Protein AF-A0A5S9MA26-F1 (afdb_monomer_lite)

InterPro domains:
  IPR002205 DNA topoisomerase, type IIA, domain A [PF00521] (2-112)
  IPR002205 DNA topoisomerase, type IIA, domain A [PS52040] (1-119)
  IPR013757 DNA topoisomerase, type IIA, alpha-helical domain superfamily [G3DSA:1.10.268.10] (1-118)
  IPR013760 DNA topoisomerase, type IIA-like domain superfamily [SSF56719] (2-117)
  IPR050220 Type II DNA Topoisomerases [PTHR43493] (2-116)

pLDDT: mean 89.35, std 9.65, range [47.47, 98.25]

Foldseek 3Di:
DLVVLVVVLVVLVLVLLLLVLVLVCLVVVVVLVVLQVPAPDLVRSLVSCCVPPVRDSSNSNSSSPDDPVCSDPVNSVVSVVSNVVSVVSNVVSVVCNVDPVSVVVVVVVVVVVVVVVVD

Sequence (119 aa):
MTNRSAYELRKAKERHHIVDGLIKALSILDEVIATIRSSNDKRDAKNNLMAKYDFTEAQSEAIVSLQLYRLTNTDITQLRDEARELDVRIAELEDILANEKKLLKVITNSLKKLKKDIC

Secondary structure (DSSP, 8-state):
-HHHHHHHHHHHHHHHHHHHHHHHHHHTHHHHHHHHHTSSSHHHHHHHHHHHH---HHHHHHHHT--GGGGSHHHHHHHHHHHHHHHHHHHHHHHHHH-HHHHHHHHHHHHHHHHHH--

Radius of gyration: 19.16 Å; chains: 1; bounding box: 38×26×60 Å

Organism: Bacillus safensis (NCBI:txid561879)

Structure (mmCIF, N/CA/C/O backbone):
data_AF-A0A5S9MA26-F1
#
_entry.id   AF-A0A5S9MA26-F1
#
loop_
_atom_site.group_PDB
_atom_site.id
_atom_site.type_symbol
_atom_site.label_atom_id
_atom_site.label_alt_id
_atom_site.label_comp_id
_atom_site.label_asym_id
_atom_site.label_entity_id
_atom_site.label_seq_id
_atom_site.pdbx_PDB_ins_code
_atom_site.Cartn_x
_atom_site.Cartn_y
_atom_site.Cartn_z
_atom_site.occupancy
_atom_site.B_iso_or_equiv
_atom_site.auth_seq_id
_atom_site.auth_comp_id
_atom_site.auth_asym_id
_atom_site.auth_atom_id
_atom_site.pdbx_PDB_model_num
ATOM 1 N N . MET A 1 1 ? -14.976 10.915 21.367 1.00 64.69 1 MET A N 1
ATOM 2 C CA . MET A 1 1 ? -14.115 9.724 21.180 1.00 64.69 1 MET A CA 1
ATOM 3 C C . MET A 1 1 ? -14.543 8.888 19.989 1.00 64.69 1 MET A C 1
ATOM 5 O O . MET A 1 1 ? -13.667 8.559 19.211 1.00 64.69 1 MET A O 1
ATOM 9 N N . THR A 1 2 ? -15.839 8.664 19.747 1.00 72.94 2 THR A N 1
ATOM 10 C CA . THR A 1 2 ? -16.335 8.010 18.516 1.00 72.94 2 THR A CA 1
ATOM 11 C C . THR A 1 2 ? -15.793 8.660 17.237 1.00 72.94 2 THR A C 1
ATOM 13 O O . THR A 1 2 ? -15.188 7.978 16.422 1.00 72.94 2 THR A O 1
ATOM 16 N N . ASN A 1 3 ? -15.857 9.995 17.121 1.00 78.56 3 ASN A N 1
ATOM 17 C CA . ASN A 1 3 ? -15.284 10.721 15.973 1.00 78.56 3 ASN A CA 1
ATOM 18 C C . ASN A 1 3 ? -13.758 10.573 15.848 1.00 78.56 3 ASN A C 1
ATOM 20 O O . ASN A 1 3 ? -13.229 10.586 14.742 1.00 78.56 3 ASN A O 1
ATOM 24 N N . ARG A 1 4 ? -13.044 10.412 16.971 1.00 82.44 4 ARG A N 1
ATOM 25 C CA . ARG A 1 4 ? -11.588 10.214 16.977 1.00 82.44 4 ARG A CA 1
ATOM 26 C C . ARG A 1 4 ? -11.231 8.798 16.529 1.00 82.44 4 ARG A C 1
ATOM 28 O O . ARG A 1 4 ? -10.396 8.651 15.650 1.00 82.44 4 ARG A O 1
ATOM 35 N N . SER A 1 5 ? -11.881 7.780 17.088 1.00 81.94 5 SER A N 1
ATOM 36 C CA . SER A 1 5 ? -11.670 6.380 16.704 1.00 81.94 5 SER A CA 1
ATOM 37 C C . SER A 1 5 ? -12.086 6.117 15.255 1.00 81.94 5 SER A C 1
ATOM 39 O O . SER A 1 5 ? -11.375 5.414 14.551 1.00 81.94 5 SER A O 1
ATOM 41 N N . ALA A 1 6 ? -13.163 6.743 14.768 1.00 86.19 6 ALA A N 1
ATOM 42 C CA . ALA A 1 6 ? -13.559 6.673 13.359 1.00 86.19 6 ALA A CA 1
ATOM 43 C C . ALA A 1 6 ? -12.538 7.351 12.427 1.00 86.19 6 ALA A C 1
ATOM 45 O O . ALA A 1 6 ? -12.228 6.826 11.359 1.00 86.19 6 ALA A O 1
ATOM 46 N N . TYR A 1 7 ? -11.974 8.491 12.839 1.00 90.50 7 TYR A N 1
ATOM 47 C CA . TYR A 1 7 ? -10.897 9.152 12.102 1.00 90.50 7 TYR A CA 1
ATOM 48 C C . TYR A 1 7 ? -9.615 8.305 12.063 1.00 90.50 7 TYR A C 1
ATOM 50 O O . TYR A 1 7 ? -9.026 8.131 10.997 1.00 90.50 7 TYR A O 1
ATOM 58 N N . GLU A 1 8 ? -9.201 7.749 13.206 1.00 90.19 8 GLU A N 1
ATOM 59 C CA . GLU A 1 8 ? -8.048 6.844 13.300 1.00 90.19 8 GLU A CA 1
ATOM 60 C C . GLU A 1 8 ? -8.260 5.585 12.448 1.00 90.19 8 GLU A C 1
ATOM 62 O O . GLU A 1 8 ? -7.348 5.190 11.726 1.00 90.19 8 GLU A O 1
ATOM 67 N N . LEU A 1 9 ? -9.471 5.013 12.457 1.00 92.69 9 LEU A N 1
ATOM 68 C CA . LEU A 1 9 ? -9.828 3.855 11.636 1.00 92.69 9 LEU A CA 1
ATOM 69 C C . LEU A 1 9 ? -9.717 4.172 10.147 1.00 92.69 9 LEU A C 1
ATOM 71 O O . LEU A 1 9 ? -9.114 3.406 9.399 1.00 92.69 9 LEU A O 1
ATOM 75 N N . ARG A 1 10 ? -10.265 5.312 9.712 1.00 94.44 10 ARG A N 1
ATOM 76 C CA . ARG A 1 10 ? -10.174 5.739 8.313 1.00 94.44 10 ARG A CA 1
ATOM 77 C C . ARG A 1 10 ? -8.716 5.885 7.880 1.00 94.44 10 ARG A C 1
ATOM 79 O O . ARG A 1 10 ? -8.332 5.327 6.861 1.00 94.44 10 ARG A O 1
ATOM 86 N N . LYS A 1 11 ? -7.894 6.559 8.690 1.00 94.62 11 LYS A N 1
ATOM 87 C CA . LYS A 1 11 ? -6.465 6.745 8.404 1.00 94.62 11 LYS A CA 1
ATOM 88 C C . LYS A 1 11 ? -5.704 5.413 8.359 1.00 94.62 11 LYS A C 1
ATOM 90 O O . LYS A 1 11 ? -4.842 5.234 7.503 1.00 94.62 11 LYS A O 1
ATOM 95 N N . ALA A 1 12 ? -6.015 4.485 9.266 1.00 94.44 12 ALA A N 1
ATOM 96 C CA . ALA A 1 12 ? -5.405 3.157 9.283 1.00 94.44 12 ALA A CA 1
ATOM 97 C C . ALA A 1 12 ? -5.763 2.365 8.018 1.00 94.44 12 ALA A C 1
ATOM 99 O O . ALA A 1 12 ? -4.869 1.819 7.381 1.00 94.44 12 ALA A O 1
ATOM 100 N N . LYS A 1 13 ? -7.035 2.386 7.596 1.00 95.50 13 LYS A N 1
ATOM 101 C CA . LYS A 1 13 ? -7.4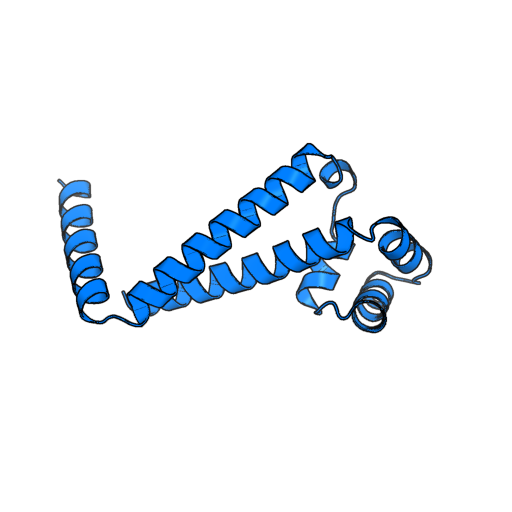92 1.750 6.349 1.00 95.50 13 LYS A CA 1
ATOM 102 C C . LYS A 1 13 ? -6.859 2.364 5.103 1.00 95.50 13 LYS A C 1
ATOM 104 O O . LYS A 1 13 ? -6.413 1.634 4.227 1.00 95.50 13 LYS A O 1
ATOM 109 N N . GLU A 1 14 ? -6.778 3.693 5.033 1.00 96.19 14 GLU A N 1
ATOM 110 C CA . GLU A 1 14 ? -6.091 4.394 3.941 1.00 96.19 14 GLU A CA 1
ATOM 111 C C . GLU A 1 14 ? -4.622 3.965 3.852 1.00 96.19 14 GLU A C 1
ATOM 113 O O . GLU A 1 14 ? -4.127 3.677 2.765 1.00 96.19 14 GLU A O 1
ATOM 118 N N . ARG A 1 15 ? -3.924 3.872 4.992 1.00 96.44 15 ARG A N 1
ATOM 119 C CA . ARG A 1 15 ? -2.530 3.418 5.021 1.00 96.44 15 ARG A CA 1
ATOM 120 C C . ARG A 1 15 ? -2.396 1.949 4.628 1.00 96.44 15 ARG A C 1
ATOM 122 O O . ARG A 1 15 ? -1.538 1.643 3.805 1.00 96.44 15 ARG A O 1
ATOM 129 N N . HIS A 1 16 ? -3.241 1.082 5.179 1.00 96.56 16 HIS A N 1
ATOM 130 C CA . HIS A 1 16 ? -3.271 -0.349 4.878 1.00 96.56 16 HIS A CA 1
ATOM 131 C C . HIS A 1 16 ? -3.423 -0.586 3.376 1.00 96.56 16 HIS A C 1
ATOM 133 O O . HIS A 1 16 ? -2.609 -1.267 2.765 1.00 96.56 16 HIS A O 1
ATOM 139 N N . HIS A 1 17 ? -4.380 0.105 2.753 1.00 96.81 17 HIS A N 1
ATOM 140 C CA . HIS A 1 17 ? -4.624 0.044 1.314 1.00 96.81 17 HIS A CA 1
ATOM 141 C C . HIS A 1 17 ? -3.387 0.390 0.470 1.00 96.81 17 HIS A C 1
ATOM 143 O O . HIS A 1 17 ? -3.113 -0.251 -0.547 1.00 96.81 17 HIS A O 1
ATOM 149 N N . ILE A 1 18 ? -2.604 1.390 0.885 1.00 97.19 18 ILE A N 1
ATOM 150 C CA . ILE A 1 18 ? -1.342 1.721 0.212 1.00 97.19 18 ILE A CA 1
ATOM 151 C C . ILE A 1 18 ? -0.310 0.613 0.408 1.00 97.19 18 ILE A C 1
ATOM 153 O O . ILE A 1 18 ? 0.306 0.193 -0.570 1.00 97.19 18 ILE A O 1
ATOM 157 N N . VAL A 1 19 ? -0.122 0.143 1.643 1.00 95.88 19 VAL A N 1
ATOM 158 C CA . VAL A 1 19 ? 0.860 -0.901 1.971 1.00 95.88 19 VAL A CA 1
ATOM 159 C C . VAL A 1 19 ? 0.566 -2.190 1.197 1.00 95.88 19 VAL A C 1
ATOM 161 O O . VAL A 1 19 ? 1.486 -2.743 0.597 1.00 95.88 19 VAL A O 1
ATOM 164 N N . ASP A 1 20 ? -0.699 -2.594 1.084 1.00 95.50 20 ASP A N 1
ATOM 165 C CA . ASP A 1 20 ? -1.121 -3.738 0.265 1.00 95.50 20 ASP A CA 1
ATOM 166 C C . ASP A 1 20 ? -0.725 -3.577 -1.203 1.00 95.50 20 ASP A C 1
ATOM 168 O O . ASP A 1 20 ? -0.195 -4.499 -1.828 1.00 95.50 20 ASP A O 1
ATOM 172 N N . GLY A 1 21 ? -0.945 -2.380 -1.756 1.00 96.06 21 GLY A N 1
ATOM 173 C CA . GLY A 1 21 ? -0.561 -2.061 -3.128 1.00 96.06 21 GLY A CA 1
ATOM 174 C C . GLY A 1 21 ? 0.947 -2.169 -3.340 1.00 96.06 21 GLY A C 1
ATOM 175 O O . GLY A 1 21 ? 1.387 -2.724 -4.344 1.00 96.06 21 GLY A O 1
ATOM 176 N N . LEU A 1 22 ? 1.741 -1.697 -2.375 1.00 95.00 22 LEU A N 1
ATOM 177 C CA . LEU A 1 22 ? 3.199 -1.800 -2.417 1.00 95.00 22 LEU A CA 1
ATOM 178 C C . LEU A 1 22 ? 3.666 -3.258 -2.323 1.00 95.00 22 LEU A C 1
ATOM 180 O O . LEU A 1 22 ? 4.520 -3.666 -3.104 1.00 95.00 22 LEU A O 1
ATOM 184 N N . ILE A 1 23 ? 3.087 -4.062 -1.425 1.00 93.75 23 ILE A N 1
ATOM 185 C CA . ILE A 1 23 ? 3.413 -5.491 -1.291 1.00 93.75 23 ILE A CA 1
ATOM 186 C C . ILE A 1 23 ? 3.077 -6.245 -2.582 1.00 93.75 23 ILE A C 1
ATOM 188 O O . ILE A 1 23 ? 3.901 -7.023 -3.068 1.00 93.75 23 ILE A O 1
ATOM 192 N N . LYS A 1 24 ? 1.901 -5.987 -3.171 1.00 95.31 24 LYS A N 1
ATOM 193 C CA . LYS A 1 24 ? 1.517 -6.562 -4.467 1.00 95.31 24 LYS A CA 1
ATOM 194 C C . LYS A 1 24 ? 2.499 -6.139 -5.558 1.00 95.31 24 LYS A C 1
ATOM 196 O O . LYS A 1 24 ? 2.995 -7.003 -6.272 1.00 95.31 24 LYS A O 1
ATOM 201 N N . ALA A 1 25 ? 2.837 -4.854 -5.659 1.00 94.81 25 ALA A N 1
ATOM 202 C CA . ALA A 1 25 ? 3.788 -4.361 -6.656 1.00 94.81 25 ALA A CA 1
ATOM 203 C C . ALA A 1 25 ? 5.177 -5.003 -6.517 1.00 94.81 25 ALA A C 1
ATOM 205 O O . ALA A 1 25 ? 5.788 -5.355 -7.518 1.00 94.81 25 ALA A O 1
ATOM 206 N N . LEU A 1 26 ? 5.648 -5.221 -5.287 1.00 91.69 26 LEU A N 1
ATOM 207 C CA . LEU A 1 26 ? 6.917 -5.898 -5.013 1.00 91.69 26 LEU A CA 1
ATOM 208 C C . LEU A 1 26 ? 6.910 -7.376 -5.429 1.00 91.69 26 LEU A C 1
ATOM 210 O O . LEU A 1 26 ? 7.958 -7.909 -5.778 1.00 91.69 26 LEU A O 1
ATOM 214 N N . SER A 1 27 ? 5.749 -8.039 -5.409 1.00 92.50 27 SER A N 1
ATOM 215 C CA . SER A 1 27 ? 5.620 -9.433 -5.862 1.00 92.50 27 SER A CA 1
ATOM 216 C C . SER A 1 27 ? 5.724 -9.608 -7.383 1.00 92.50 27 SER A C 1
ATOM 218 O O . SER A 1 27 ? 6.029 -10.705 -7.836 1.00 92.50 27 SER A O 1
ATOM 220 N N . ILE A 1 28 ? 5.504 -8.529 -8.142 1.00 94.50 28 ILE A N 1
ATOM 221 C CA . ILE A 1 28 ? 5.563 -8.456 -9.614 1.00 94.50 28 ILE A CA 1
ATOM 222 C C . ILE A 1 28 ? 6.451 -7.279 -10.054 1.00 94.50 28 ILE A C 1
ATOM 224 O O . ILE A 1 28 ? 6.094 -6.459 -10.906 1.00 94.50 28 ILE A O 1
ATOM 228 N N . LEU A 1 29 ? 7.586 -7.120 -9.364 1.00 92.69 29 LEU A N 1
ATOM 229 C CA . LEU A 1 29 ? 8.422 -5.925 -9.466 1.00 92.69 29 LEU A CA 1
ATOM 230 C C . LEU A 1 29 ? 8.957 -5.718 -10.887 1.00 92.69 29 LEU A C 1
ATOM 232 O O . LEU A 1 29 ? 8.968 -4.587 -11.376 1.00 92.69 29 LEU A O 1
ATOM 236 N N . ASP A 1 30 ? 9.365 -6.793 -11.556 1.00 94.00 30 ASP A N 1
ATOM 237 C CA . ASP A 1 30 ? 9.929 -6.721 -12.903 1.00 94.00 30 ASP A CA 1
ATOM 238 C C . ASP A 1 30 ? 8.881 -6.246 -13.922 1.00 94.00 30 ASP A C 1
ATOM 240 O O . ASP A 1 30 ? 9.160 -5.361 -14.738 1.00 94.00 30 ASP A O 1
ATOM 244 N N . GLU A 1 31 ? 7.645 -6.746 -13.837 1.00 96.75 31 GLU A N 1
ATOM 245 C CA . GLU A 1 31 ? 6.539 -6.332 -14.704 1.00 96.75 31 GLU A CA 1
ATOM 246 C C . GLU A 1 31 ? 6.102 -4.884 -14.437 1.00 96.75 31 GLU A C 1
ATOM 248 O O . GLU A 1 31 ? 5.814 -4.119 -15.371 1.00 96.75 31 GLU A O 1
ATOM 253 N N . VAL A 1 32 ? 6.090 -4.478 -13.163 1.00 96.19 32 VAL A N 1
ATOM 254 C CA . VAL A 1 32 ? 5.806 -3.098 -12.748 1.00 96.19 32 VAL A CA 1
ATOM 255 C C . VAL A 1 32 ? 6.873 -2.148 -13.293 1.00 96.19 32 VAL A C 1
ATOM 257 O O . VAL A 1 32 ? 6.526 -1.143 -13.918 1.00 96.19 32 VAL A O 1
ATOM 260 N N . ILE A 1 33 ? 8.162 -2.474 -13.144 1.00 95.31 33 ILE A N 1
ATOM 261 C CA . ILE A 1 33 ? 9.268 -1.665 -13.681 1.00 95.31 33 ILE A CA 1
ATOM 262 C C . ILE A 1 33 ? 9.185 -1.582 -15.205 1.00 95.31 33 ILE A C 1
ATOM 264 O O . ILE A 1 33 ? 9.330 -0.491 -15.760 1.00 95.31 33 ILE A O 1
ATOM 268 N N . ALA A 1 34 ? 8.924 -2.697 -15.892 1.00 97.19 34 ALA A N 1
ATOM 269 C CA . ALA A 1 34 ? 8.764 -2.707 -17.343 1.00 97.19 34 ALA A CA 1
ATOM 270 C C . ALA A 1 34 ? 7.621 -1.783 -17.791 1.00 97.19 34 ALA A C 1
ATOM 272 O O . ALA A 1 34 ? 7.794 -0.991 -18.717 1.00 97.19 34 ALA A O 1
ATOM 273 N N . THR A 1 35 ? 6.488 -1.821 -17.083 1.00 97.31 35 THR A N 1
ATOM 274 C CA . THR A 1 35 ? 5.323 -0.965 -17.355 1.00 97.31 35 THR A CA 1
ATOM 275 C C . THR A 1 35 ? 5.637 0.517 -17.134 1.00 97.31 35 THR A C 1
ATOM 277 O O . THR A 1 35 ? 5.259 1.361 -17.949 1.00 97.31 35 THR A O 1
ATOM 280 N N . ILE A 1 36 ? 6.360 0.852 -16.062 1.00 95.75 36 ILE A N 1
ATOM 281 C CA . ILE A 1 36 ? 6.777 2.233 -15.782 1.00 95.75 36 ILE A CA 1
ATOM 282 C C . ILE A 1 36 ? 7.752 2.723 -16.858 1.00 95.75 36 ILE A C 1
ATOM 284 O O . ILE A 1 36 ? 7.576 3.817 -17.385 1.00 95.75 36 ILE A O 1
ATOM 288 N N . ARG A 1 37 ? 8.744 1.907 -17.237 1.00 96.56 37 ARG A N 1
ATOM 289 C CA . ARG A 1 37 ? 9.745 2.261 -18.258 1.00 96.56 37 ARG A CA 1
ATOM 290 C C . ARG A 1 37 ? 9.169 2.394 -19.666 1.00 96.56 37 ARG A C 1
ATOM 292 O O . ARG A 1 37 ? 9.748 3.122 -20.464 1.00 96.56 37 ARG A O 1
ATOM 299 N N . SER A 1 38 ? 8.077 1.695 -19.980 1.00 97.25 38 SER A N 1
ATOM 300 C CA . SER A 1 38 ? 7.386 1.824 -21.270 1.00 97.25 38 SER A CA 1
ATOM 301 C C . SER A 1 38 ? 6.435 3.021 -21.341 1.00 97.25 38 SER A C 1
ATOM 303 O O . SER A 1 38 ? 5.885 3.284 -22.404 1.00 97.25 38 SER A O 1
ATOM 305 N N . SER A 1 39 ? 6.181 3.695 -20.217 1.00 97.56 39 SER A N 1
ATOM 306 C CA . SER A 1 39 ? 5.246 4.819 -20.145 1.00 97.56 39 SER A CA 1
ATOM 307 C C . SER A 1 39 ? 5.939 6.138 -20.486 1.00 97.56 39 SER A C 1
ATOM 309 O O . SER A 1 39 ? 7.120 6.322 -20.197 1.00 97.56 39 SER A O 1
ATOM 311 N N . ASN A 1 40 ? 5.198 7.072 -21.080 1.00 96.50 40 ASN A N 1
ATOM 312 C CA . ASN A 1 40 ? 5.755 8.339 -21.568 1.00 96.50 40 ASN A CA 1
ATOM 313 C C . ASN A 1 40 ? 6.053 9.334 -20.440 1.00 96.50 40 ASN A C 1
ATOM 315 O O . ASN A 1 40 ? 7.011 10.101 -20.506 1.00 96.50 40 ASN A O 1
ATOM 319 N N . ASP A 1 41 ? 5.210 9.342 -19.409 1.00 96.50 41 ASP A N 1
ATOM 320 C CA . ASP A 1 41 ? 5.331 10.225 -18.257 1.00 96.50 41 ASP A CA 1
ATOM 321 C C . ASP A 1 41 ? 4.748 9.574 -16.990 1.00 96.50 41 ASP A C 1
ATOM 323 O O . ASP A 1 41 ? 4.220 8.458 -17.006 1.00 96.50 41 ASP A O 1
ATOM 327 N N . LYS A 1 42 ? 4.836 10.285 -15.860 1.00 95.25 42 LYS A N 1
ATOM 328 C CA . LYS A 1 42 ? 4.326 9.812 -14.565 1.00 95.25 42 LYS A CA 1
ATOM 329 C C . LYS A 1 42 ? 2.821 9.520 -14.588 1.00 95.25 42 LYS A C 1
ATOM 331 O O . LYS A 1 42 ? 2.377 8.577 -13.938 1.00 95.25 42 LYS A O 1
ATOM 336 N N . ARG A 1 43 ? 2.021 10.335 -15.276 1.00 97.19 43 ARG A N 1
ATOM 337 C CA . ARG A 1 43 ? 0.562 10.165 -15.335 1.00 97.19 43 ARG A CA 1
ATOM 338 C C . ARG A 1 43 ? 0.205 8.944 -16.178 1.00 97.19 43 ARG A C 1
ATOM 340 O O . ARG A 1 43 ? -0.637 8.158 -15.756 1.00 97.19 43 ARG A O 1
ATOM 347 N N . ASP A 1 44 ? 0.876 8.770 -17.310 1.00 97.81 44 ASP A N 1
ATOM 348 C CA . ASP A 1 44 ? 0.750 7.600 -18.177 1.00 97.81 44 ASP A CA 1
ATOM 349 C C . ASP A 1 44 ? 1.127 6.312 -17.425 1.00 97.81 44 ASP A C 1
ATOM 351 O O . ASP A 1 44 ? 0.349 5.361 -17.390 1.00 97.81 44 ASP A O 1
ATOM 355 N N . ALA A 1 45 ? 2.242 6.324 -16.682 1.00 97.69 45 ALA A N 1
ATOM 356 C CA . ALA A 1 45 ? 2.651 5.198 -15.841 1.00 97.69 45 ALA A CA 1
ATOM 357 C C . ALA A 1 45 ? 1.577 4.804 -14.821 1.00 97.69 45 ALA A C 1
ATOM 359 O O . ALA A 1 45 ? 1.258 3.623 -14.694 1.00 97.69 45 ALA A O 1
ATOM 360 N N . LYS A 1 46 ? 0.967 5.778 -14.133 1.00 97.88 46 LYS A N 1
ATOM 361 C CA . LYS A 1 46 ? -0.139 5.496 -13.206 1.00 97.88 46 LYS A CA 1
ATOM 362 C C . LYS A 1 46 ? -1.328 4.864 -13.915 1.00 97.88 46 LYS A C 1
ATOM 364 O O . LYS A 1 46 ? -1.823 3.845 -13.451 1.00 97.88 46 LYS A O 1
ATOM 369 N N . ASN A 1 47 ? -1.761 5.429 -15.039 1.00 98.00 47 ASN A N 1
ATOM 370 C CA . ASN A 1 47 ? -2.890 4.897 -15.803 1.00 98.00 47 ASN A CA 1
ATOM 371 C C . ASN A 1 47 ? -2.635 3.455 -16.258 1.00 98.00 47 ASN A C 1
ATOM 373 O O . ASN A 1 47 ? -3.512 2.605 -16.117 1.00 98.00 47 ASN A O 1
ATOM 377 N N . ASN A 1 48 ? -1.419 3.160 -16.720 1.00 97.81 48 ASN A N 1
ATOM 378 C CA . ASN A 1 48 ? -1.022 1.818 -17.134 1.00 97.81 48 ASN A CA 1
ATOM 379 C C . ASN A 1 48 ? -0.982 0.831 -15.959 1.00 97.81 48 ASN A C 1
ATOM 381 O O . ASN A 1 48 ? -1.415 -0.311 -16.112 1.00 97.81 48 ASN A O 1
ATOM 385 N N . LEU A 1 49 ? -0.506 1.257 -14.785 1.00 97.75 49 LEU A N 1
ATOM 386 C CA . LEU A 1 49 ? -0.508 0.432 -13.575 1.00 97.75 49 LEU A CA 1
ATOM 387 C C . LEU A 1 49 ? -1.932 0.119 -13.096 1.00 97.75 49 LEU A C 1
ATOM 389 O O . LEU A 1 49 ? -2.219 -1.031 -12.766 1.00 97.75 49 LEU A O 1
ATOM 393 N N . MET A 1 50 ? -2.825 1.113 -13.114 1.00 97.81 50 MET A N 1
ATOM 394 C CA . MET A 1 50 ? -4.239 0.913 -12.785 1.00 97.81 50 MET A CA 1
ATOM 395 C C . MET A 1 50 ? -4.905 -0.055 -13.768 1.00 97.81 50 MET A C 1
ATOM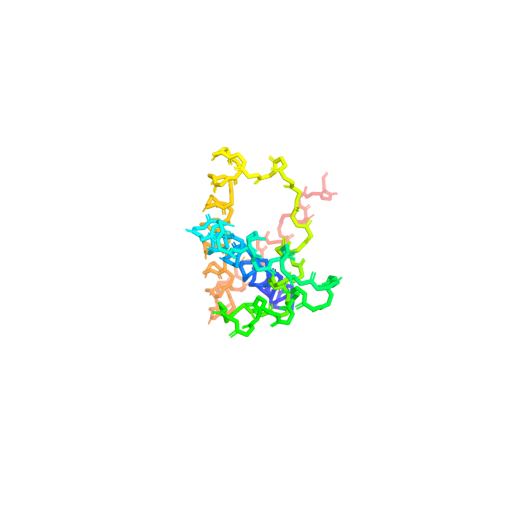 397 O O . MET A 1 50 ? -5.563 -0.996 -13.344 1.00 97.81 50 MET A O 1
ATOM 401 N N . ALA A 1 51 ? -4.694 0.136 -15.074 1.00 97.38 51 ALA A N 1
ATOM 402 C CA . ALA A 1 51 ? -5.353 -0.657 -16.109 1.00 97.38 51 ALA A CA 1
ATOM 403 C C . ALA A 1 51 ? -4.855 -2.110 -16.198 1.00 97.38 51 ALA A C 1
ATOM 405 O O . ALA A 1 51 ? -5.631 -2.993 -16.549 1.00 97.38 51 ALA A O 1
ATOM 406 N N . LYS A 1 52 ? -3.567 -2.368 -15.932 1.00 96.94 52 LYS A N 1
ATOM 407 C CA . LYS A 1 52 ? -2.976 -3.713 -16.078 1.00 96.94 52 LYS A CA 1
ATOM 408 C C . LYS A 1 52 ? -3.034 -4.564 -14.817 1.00 96.94 52 LYS A C 1
ATOM 410 O O . LYS A 1 52 ? -3.042 -5.786 -14.924 1.00 96.94 52 LYS A O 1
ATOM 415 N N . TYR A 1 53 ? -3.003 -3.937 -13.644 1.00 96.62 53 TYR A N 1
ATOM 416 C CA . TYR A 1 53 ? -2.825 -4.643 -12.372 1.00 96.62 53 TYR A CA 1
ATOM 417 C C . TYR A 1 53 ? -3.897 -4.292 -11.338 1.00 96.62 53 TYR A C 1
ATOM 419 O O . TYR A 1 53 ? -3.740 -4.643 -10.165 1.00 96.62 53 TYR A O 1
ATOM 427 N N . ASP A 1 54 ? -4.961 -3.595 -11.746 1.00 96.12 54 ASP A N 1
ATOM 428 C CA . ASP A 1 54 ? -6.080 -3.176 -10.894 1.00 96.12 54 ASP A CA 1
ATOM 429 C C . ASP A 1 54 ? -5.639 -2.391 -9.652 1.00 96.12 54 ASP A C 1
ATOM 431 O O . ASP A 1 54 ? -6.251 -2.465 -8.583 1.00 96.12 54 ASP A O 1
ATOM 435 N N . PHE A 1 55 ? -4.535 -1.650 -9.762 1.00 97.81 55 PHE A N 1
ATOM 436 C CA . PHE A 1 55 ? -4.156 -0.721 -8.710 1.00 97.81 55 PHE A CA 1
ATOM 437 C C . PHE A 1 55 ? -5.137 0.446 -8.685 1.00 97.81 55 PHE A C 1
ATOM 439 O O . PHE A 1 55 ? -5.606 0.928 -9.712 1.00 97.81 55 PHE A O 1
ATOM 446 N N . THR A 1 56 ? -5.413 0.954 -7.493 1.00 98.25 56 THR A N 1
ATOM 447 C CA . THR A 1 56 ? -6.113 2.236 -7.355 1.00 98.25 56 THR A CA 1
ATOM 448 C C . THR A 1 56 ? -5.193 3.403 -7.709 1.00 98.25 56 THR A C 1
ATOM 450 O O . THR A 1 56 ? -3.966 3.261 -7.750 1.00 98.25 56 THR A O 1
ATOM 453 N N . GLU A 1 57 ? -5.767 4.593 -7.891 1.00 97.44 57 GLU A N 1
ATOM 454 C CA . GLU A 1 57 ? -4.987 5.808 -8.143 1.00 97.44 57 GLU A CA 1
ATOM 455 C C . GLU A 1 57 ? -3.971 6.085 -7.025 1.00 97.44 57 GLU A C 1
ATOM 457 O O . GLU A 1 57 ? -2.804 6.361 -7.299 1.00 97.44 57 GLU A O 1
ATOM 462 N N . ALA A 1 58 ? -4.387 5.939 -5.764 1.00 97.38 58 ALA A N 1
ATOM 463 C CA . ALA A 1 58 ? -3.528 6.193 -4.613 1.00 97.38 58 ALA A CA 1
ATOM 464 C C . ALA A 1 58 ? -2.368 5.183 -4.517 1.00 97.38 58 ALA A C 1
ATOM 466 O O . ALA A 1 58 ? -1.231 5.566 -4.244 1.00 97.38 58 ALA A O 1
ATOM 467 N N . GLN A 1 59 ? -2.631 3.903 -4.801 1.00 97.94 59 GLN A N 1
ATOM 468 C CA . GLN A 1 59 ? -1.584 2.877 -4.867 1.00 97.94 59 GLN A CA 1
ATOM 469 C C . GLN A 1 59 ? -0.625 3.136 -6.030 1.00 97.94 59 GLN A C 1
ATOM 471 O O . GLN A 1 59 ? 0.585 3.070 -5.849 1.00 97.94 59 GLN A O 1
ATOM 476 N N . SER A 1 60 ? -1.146 3.486 -7.206 1.00 97.88 60 SER A N 1
ATOM 477 C CA . SER A 1 60 ? -0.328 3.768 -8.390 1.00 97.88 60 SER A CA 1
ATOM 478 C C . SER A 1 60 ? 0.576 4.982 -8.179 1.00 97.88 60 SER A C 1
ATOM 480 O O . SER A 1 60 ? 1.749 4.952 -8.543 1.00 97.88 60 SER A O 1
ATOM 482 N N . GLU A 1 61 ? 0.065 6.035 -7.537 1.00 97.25 61 GLU A N 1
ATOM 483 C CA . GLU A 1 61 ? 0.871 7.185 -7.117 1.00 97.25 61 GLU A CA 1
ATOM 484 C C . GLU A 1 61 ? 1.988 6.758 -6.156 1.00 97.25 61 GLU A C 1
ATOM 486 O O . GLU A 1 61 ? 3.148 7.113 -6.375 1.00 97.25 61 GLU A O 1
ATOM 491 N N . ALA A 1 62 ? 1.664 5.945 -5.145 1.00 96.31 62 ALA A N 1
ATOM 492 C CA . ALA A 1 62 ? 2.647 5.436 -4.195 1.00 96.31 62 ALA A CA 1
ATOM 493 C C . ALA A 1 62 ? 3.738 4.599 -4.886 1.00 96.31 62 ALA A C 1
ATOM 495 O O . ALA A 1 62 ? 4.919 4.823 -4.624 1.00 96.31 62 ALA A O 1
ATOM 496 N N . ILE A 1 63 ? 3.363 3.709 -5.811 1.00 95.94 63 ILE A N 1
ATOM 497 C CA . ILE A 1 63 ? 4.286 2.848 -6.565 1.00 95.94 63 ILE A CA 1
ATOM 498 C C . ILE A 1 63 ? 5.239 3.681 -7.425 1.00 95.94 63 ILE A C 1
ATOM 500 O O . ILE A 1 63 ? 6.449 3.491 -7.349 1.00 95.94 63 ILE A O 1
ATOM 504 N N . VAL A 1 64 ? 4.733 4.641 -8.206 1.00 95.56 64 VAL A N 1
ATOM 505 C CA . VAL A 1 64 ? 5.594 5.476 -9.067 1.00 95.56 64 VAL A CA 1
ATOM 506 C C . VAL A 1 64 ? 6.485 6.417 -8.241 1.00 95.56 64 VAL A C 1
ATOM 508 O O . VAL A 1 64 ? 7.532 6.855 -8.710 1.00 95.56 64 VAL A O 1
ATOM 511 N N . SER A 1 65 ? 6.098 6.721 -6.999 1.00 94.12 65 SER A N 1
ATOM 512 C CA . SER A 1 65 ? 6.907 7.506 -6.058 1.00 94.12 65 SER A CA 1
ATOM 513 C C . SER A 1 65 ? 7.923 6.685 -5.246 1.00 94.12 65 SER A C 1
ATOM 515 O O . SER A 1 65 ? 8.681 7.269 -4.465 1.00 94.12 65 SER A O 1
ATOM 517 N N . LEU A 1 66 ? 7.949 5.352 -5.392 1.00 91.88 66 LEU A N 1
ATOM 518 C CA . LEU A 1 66 ? 8.887 4.497 -4.663 1.00 91.88 66 LEU A CA 1
ATOM 519 C C . LEU A 1 66 ? 10.337 4.835 -5.015 1.00 91.88 66 LEU A C 1
ATOM 521 O O . LEU A 1 66 ? 10.709 5.033 -6.169 1.00 91.88 66 LEU A O 1
ATOM 525 N N . GLN A 1 67 ? 11.182 4.839 -3.989 1.00 89.62 67 GLN A N 1
ATOM 526 C CA . GLN A 1 67 ? 12.619 5.033 -4.134 1.00 89.62 67 GLN A CA 1
ATOM 527 C C . GLN A 1 67 ? 13.311 3.671 -4.224 1.00 89.62 67 GLN A C 1
ATOM 529 O O . GLN A 1 67 ? 12.990 2.769 -3.456 1.00 89.62 67 GLN A O 1
ATOM 534 N N . LEU A 1 68 ? 14.291 3.534 -5.124 1.00 85.56 68 LEU A N 1
ATOM 535 C CA . LEU A 1 68 ? 14.945 2.249 -5.422 1.00 85.56 68 LEU A CA 1
ATOM 536 C C . LEU A 1 68 ? 15.589 1.575 -4.201 1.00 85.56 68 LEU A C 1
ATOM 538 O O . LEU A 1 68 ? 15.599 0.353 -4.117 1.00 85.56 68 LEU A O 1
ATOM 542 N N . TYR A 1 69 ? 16.097 2.347 -3.235 1.00 83.75 69 TYR A N 1
ATOM 543 C CA . TYR A 1 69 ? 16.685 1.771 -2.023 1.00 83.75 69 TYR A CA 1
ATOM 544 C C . TYR A 1 69 ? 15.646 1.102 -1.112 1.00 83.75 69 TYR A C 1
ATOM 546 O O . TYR A 1 69 ? 16.043 0.320 -0.264 1.00 83.75 69 TYR A O 1
ATOM 554 N N . ARG A 1 70 ? 14.343 1.373 -1.290 1.00 82.69 70 ARG A N 1
ATOM 555 C CA . ARG A 1 70 ? 13.248 0.763 -0.511 1.00 82.69 70 ARG A CA 1
ATOM 556 C C . ARG A 1 70 ? 12.844 -0.627 -1.012 1.00 82.69 70 ARG A C 1
ATOM 558 O O . ARG A 1 70 ? 11.806 -1.150 -0.618 1.00 82.69 70 ARG A O 1
ATOM 565 N N . LEU A 1 71 ? 13.618 -1.192 -1.936 1.00 80.88 71 LEU A N 1
ATOM 566 C CA . LEU A 1 71 ? 13.390 -2.507 -2.535 1.00 80.88 71 LEU A CA 1
ATOM 567 C C . LEU A 1 71 ? 14.241 -3.598 -1.864 1.00 80.88 71 LEU A C 1
ATOM 569 O O . LEU A 1 71 ? 14.318 -4.714 -2.373 1.00 80.88 71 LEU A O 1
ATOM 573 N N . THR A 1 72 ? 14.920 -3.297 -0.750 1.00 87.12 72 THR A N 1
ATOM 574 C CA . THR A 1 72 ? 15.726 -4.307 -0.055 1.00 87.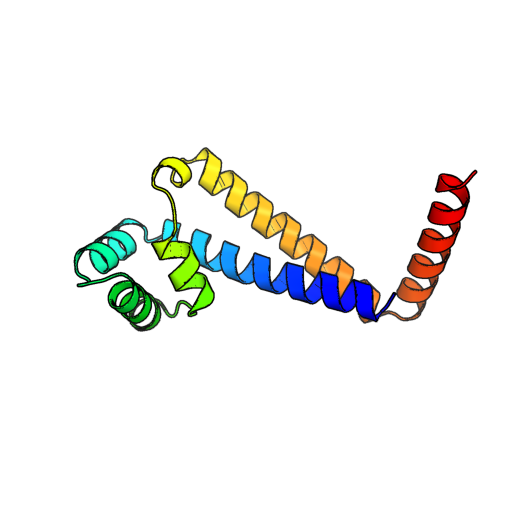12 72 THR A CA 1
ATOM 575 C C . THR A 1 72 ? 14.837 -5.339 0.637 1.00 87.12 72 THR A C 1
ATOM 577 O O . THR A 1 72 ? 13.704 -5.055 1.024 1.00 87.12 72 THR A O 1
ATOM 580 N N . ASN A 1 73 ? 15.369 -6.542 0.875 1.00 84.75 73 ASN A N 1
ATOM 581 C CA . ASN A 1 73 ? 14.662 -7.581 1.635 1.00 84.75 73 ASN A CA 1
ATOM 582 C C . ASN A 1 73 ? 14.205 -7.095 3.024 1.00 84.75 73 ASN A C 1
ATOM 584 O O . ASN A 1 73 ? 13.159 -7.522 3.521 1.00 84.75 73 ASN A O 1
ATOM 588 N N . THR A 1 74 ? 14.966 -6.184 3.637 1.00 89.94 74 THR A N 1
ATOM 589 C CA . THR A 1 74 ? 14.618 -5.565 4.919 1.00 89.94 74 THR A CA 1
ATOM 590 C C . THR A 1 74 ? 13.373 -4.691 4.790 1.00 89.94 74 THR A C 1
ATOM 592 O O . THR A 1 74 ? 12.451 -4.851 5.585 1.00 89.94 74 THR A O 1
ATOM 595 N N . ASP A 1 75 ? 13.291 -3.833 3.770 1.00 88.00 75 ASP A N 1
ATOM 596 C CA . ASP A 1 75 ? 12.121 -2.972 3.537 1.00 88.00 75 ASP A CA 1
ATOM 597 C C . ASP A 1 75 ? 10.862 -3.784 3.216 1.00 88.00 75 ASP A C 1
ATOM 599 O O . ASP A 1 75 ? 9.775 -3.471 3.696 1.00 88.00 75 ASP A O 1
ATOM 603 N N . ILE A 1 76 ? 11.002 -4.864 2.438 1.00 87.62 76 ILE A N 1
ATOM 604 C CA . ILE A 1 76 ? 9.889 -5.775 2.131 1.00 87.62 76 ILE A CA 1
ATOM 605 C C . ILE A 1 76 ? 9.355 -6.407 3.419 1.00 87.62 76 ILE A C 1
ATOM 607 O O . ILE A 1 76 ? 8.143 -6.506 3.615 1.00 87.62 76 ILE A O 1
ATOM 611 N N . THR A 1 77 ? 10.257 -6.830 4.307 1.00 92.31 77 THR A N 1
ATOM 612 C CA . THR A 1 77 ? 9.879 -7.393 5.609 1.00 92.31 77 THR A CA 1
ATOM 613 C C . THR A 1 77 ? 9.175 -6.341 6.461 1.00 92.31 77 THR A C 1
ATOM 615 O O . THR A 1 77 ? 8.082 -6.599 6.951 1.00 92.31 77 THR A O 1
ATOM 618 N N . GLN A 1 78 ? 9.717 -5.124 6.536 1.00 92.75 78 GLN A N 1
ATOM 619 C CA . GLN A 1 78 ? 9.096 -4.014 7.263 1.00 92.75 78 GLN A CA 1
ATOM 620 C C . GLN A 1 78 ? 7.702 -3.661 6.733 1.00 92.75 78 GLN A C 1
ATOM 622 O O . GLN A 1 78 ? 6.799 -3.434 7.528 1.00 92.75 78 GLN A O 1
ATOM 627 N N . LEU A 1 79 ? 7.492 -3.659 5.413 1.00 92.25 79 LEU A N 1
ATOM 628 C CA . LEU A 1 79 ? 6.170 -3.425 4.822 1.00 92.25 79 LEU A CA 1
ATOM 629 C C . LEU A 1 79 ? 5.173 -4.523 5.201 1.00 92.25 79 LEU A C 1
ATOM 631 O O . LEU A 1 79 ? 4.023 -4.231 5.516 1.00 92.25 79 LEU A O 1
ATOM 635 N N . ARG A 1 80 ? 5.607 -5.788 5.199 1.00 92.94 80 ARG A N 1
ATOM 636 C CA . ARG A 1 80 ? 4.769 -6.909 5.647 1.00 92.94 80 ARG A CA 1
ATOM 637 C C . ARG A 1 80 ? 4.452 -6.825 7.133 1.00 92.94 80 ARG A C 1
ATOM 639 O O . ARG A 1 80 ? 3.374 -7.248 7.540 1.00 92.94 80 ARG A O 1
ATOM 646 N N . ASP A 1 81 ? 5.387 -6.352 7.944 1.00 95.69 81 ASP A N 1
ATOM 647 C CA . ASP A 1 81 ? 5.190 -6.173 9.381 1.00 95.69 81 ASP A CA 1
ATOM 648 C C . ASP A 1 81 ? 4.213 -5.020 9.638 1.00 95.69 81 ASP A C 1
ATOM 650 O O . ASP A 1 81 ? 3.238 -5.202 10.363 1.00 95.69 81 ASP A O 1
ATOM 654 N N . GLU A 1 82 ? 4.391 -3.897 8.937 1.00 95.31 82 GLU A N 1
ATOM 655 C CA . GLU A 1 82 ? 3.480 -2.750 8.960 1.00 95.31 82 GLU A CA 1
ATOM 656 C C . GLU A 1 82 ? 2.052 -3.156 8.563 1.00 95.31 82 GLU A C 1
ATOM 658 O O . GLU A 1 82 ? 1.100 -2.767 9.238 1.00 95.31 82 GLU A O 1
ATOM 663 N N . ALA A 1 83 ? 1.883 -3.971 7.515 1.00 94.62 83 ALA A N 1
ATOM 664 C CA . ALA A 1 83 ? 0.572 -4.488 7.116 1.00 94.62 83 ALA A CA 1
ATOM 665 C C . ALA A 1 83 ? -0.103 -5.266 8.257 1.00 94.62 83 ALA A C 1
ATOM 667 O O . ALA A 1 83 ? -1.240 -4.971 8.620 1.00 94.62 83 ALA A O 1
ATOM 668 N N . ARG A 1 84 ? 0.630 -6.190 8.899 1.00 95.69 84 ARG A N 1
ATOM 669 C CA . ARG A 1 84 ? 0.101 -6.987 10.020 1.00 95.69 84 ARG A CA 1
ATOM 670 C C . ARG A 1 84 ? -0.264 -6.124 11.226 1.00 95.69 84 ARG A C 1
ATOM 672 O O . ARG A 1 84 ? -1.272 -6.378 11.881 1.00 95.69 84 ARG A O 1
ATOM 679 N N . GLU A 1 85 ? 0.537 -5.111 11.536 1.00 96.06 85 GLU A N 1
ATOM 680 C CA . GLU 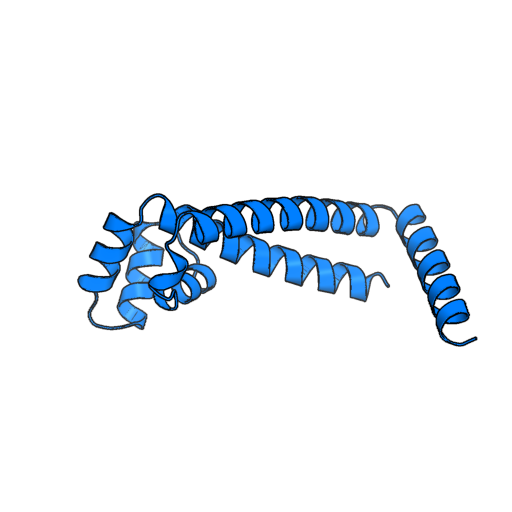A 1 85 ? 0.225 -4.168 12.615 1.00 96.06 85 GLU A CA 1
ATOM 681 C C . GLU A 1 85 ? -1.028 -3.341 12.304 1.00 96.06 85 GLU A C 1
ATOM 683 O O . GLU A 1 85 ? -1.864 -3.119 13.185 1.00 96.06 85 GLU A O 1
ATOM 688 N N . LEU A 1 86 ? -1.189 -2.912 11.049 1.00 95.25 86 LEU A N 1
ATOM 689 C CA 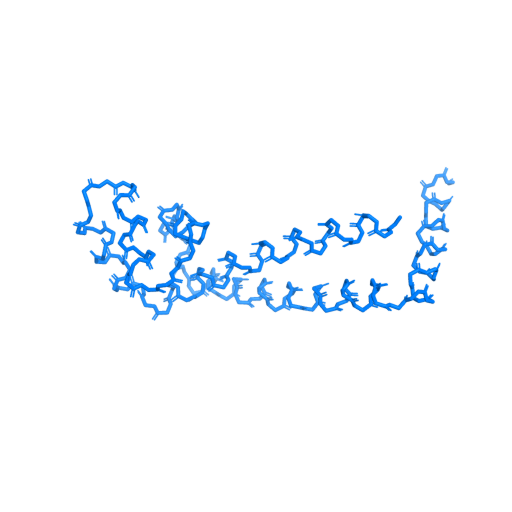. LEU A 1 86 ? -2.369 -2.181 10.597 1.00 95.25 86 LEU A CA 1
ATOM 690 C C . LEU A 1 86 ? -3.629 -3.049 10.642 1.00 95.25 86 LEU A C 1
ATOM 692 O O . LEU A 1 86 ? -4.650 -2.553 11.113 1.00 95.25 86 LEU A O 1
ATOM 696 N N . ASP A 1 87 ? -3.558 -4.320 10.243 1.00 93.88 87 ASP A N 1
ATOM 697 C CA . ASP A 1 87 ? -4.662 -5.285 10.358 1.00 93.88 87 ASP A CA 1
ATOM 698 C C . ASP A 1 87 ? -5.160 -5.403 11.801 1.00 93.88 87 ASP A C 1
ATOM 700 O O . ASP A 1 87 ? -6.349 -5.225 12.088 1.00 93.88 87 ASP A O 1
ATOM 704 N N . VAL A 1 88 ? -4.231 -5.638 12.736 1.00 95.19 88 VAL A N 1
ATOM 705 C CA . VAL A 1 88 ? -4.545 -5.718 14.170 1.00 95.19 88 VAL A CA 1
ATOM 706 C C . VAL A 1 88 ? -5.181 -4.412 14.636 1.00 95.19 88 VAL A C 1
ATOM 708 O O . VAL A 1 88 ? -6.210 -4.420 15.314 1.00 95.19 88 VAL A O 1
ATOM 711 N N . ARG A 1 89 ? -4.611 -3.271 14.237 1.00 92.56 89 ARG A N 1
ATOM 712 C CA . ARG A 1 89 ? -5.103 -1.962 14.661 1.00 92.56 89 ARG A CA 1
ATOM 713 C C . ARG A 1 89 ? -6.491 -1.640 14.109 1.00 92.56 89 ARG A C 1
ATOM 715 O O . ARG A 1 89 ? -7.302 -1.044 14.819 1.00 92.56 89 ARG A O 1
ATOM 722 N N . ILE A 1 90 ? -6.763 -2.005 12.860 1.00 93.75 90 ILE A N 1
ATOM 723 C CA . ILE A 1 90 ? -8.070 -1.843 12.218 1.00 93.75 90 ILE A CA 1
ATOM 724 C C . ILE A 1 90 ? -9.102 -2.687 12.962 1.00 93.75 90 ILE A C 1
ATOM 726 O O . ILE A 1 90 ? -10.124 -2.138 13.371 1.00 93.75 90 ILE A O 1
ATOM 730 N N . ALA A 1 91 ? -8.803 -3.962 13.229 1.00 92.38 91 ALA A N 1
ATOM 731 C CA . ALA A 1 91 ? -9.699 -4.858 13.956 1.00 92.38 91 ALA A CA 1
ATOM 732 C C . ALA A 1 91 ? -10.032 -4.337 15.367 1.00 92.38 91 ALA A C 1
ATOM 734 O O . ALA A 1 91 ? -11.195 -4.331 15.773 1.00 92.38 91 ALA A O 1
ATOM 735 N N . GLU A 1 92 ? -9.036 -3.831 16.103 1.00 89.75 92 GLU A N 1
ATOM 736 C CA . GLU A 1 92 ? -9.254 -3.195 17.409 1.00 89.75 92 GLU A CA 1
ATOM 737 C C . GLU A 1 92 ? -10.179 -1.974 17.320 1.00 89.75 92 GLU A C 1
ATOM 739 O O . GLU A 1 92 ? -11.081 -1.800 18.142 1.00 89.75 92 GLU A O 1
ATOM 744 N N . LEU A 1 93 ? -9.945 -1.093 16.345 1.00 88.12 93 LEU A N 1
ATOM 745 C CA . LEU A 1 93 ? -10.723 0.133 16.173 1.00 88.12 93 LEU A CA 1
ATOM 746 C C . LEU A 1 93 ? -12.161 -0.161 15.730 1.00 88.12 93 LEU A C 1
ATOM 748 O O . LEU A 1 93 ? -13.084 0.505 16.202 1.00 88.12 93 LEU A O 1
ATOM 752 N N . GLU A 1 94 ? -12.362 -1.160 14.872 1.00 89.31 94 GLU A N 1
ATOM 753 C CA . GLU A 1 94 ? -13.688 -1.636 14.469 1.00 89.31 94 GLU A CA 1
ATOM 754 C C . GLU A 1 94 ? -14.459 -2.218 15.654 1.00 89.31 94 GLU A C 1
ATOM 756 O O . GLU A 1 94 ? -15.610 -1.845 15.875 1.00 89.31 94 GLU A O 1
ATOM 761 N N . ASP A 1 95 ? -13.815 -3.048 16.475 1.00 88.00 95 ASP A N 1
ATOM 762 C CA . ASP A 1 95 ? -14.416 -3.614 17.685 1.00 88.00 95 ASP A CA 1
ATOM 763 C C . ASP A 1 95 ? -14.775 -2.532 18.726 1.00 88.00 95 ASP A C 1
ATOM 765 O O . ASP A 1 95 ? -15.849 -2.579 19.335 1.00 88.00 95 ASP A O 1
ATOM 769 N N . ILE A 1 96 ? -13.933 -1.504 18.895 1.00 84.56 96 ILE A N 1
ATOM 770 C CA . ILE A 1 96 ? -14.233 -0.354 19.767 1.00 84.56 96 ILE A CA 1
ATOM 771 C C . ILE A 1 96 ? -15.454 0.426 19.265 1.00 84.56 96 ILE A C 1
ATOM 773 O O . ILE A 1 96 ? -16.263 0.874 20.079 1.00 84.56 96 ILE A O 1
ATOM 777 N N . LEU A 1 97 ? -15.583 0.618 17.951 1.00 82.25 97 LEU A N 1
ATOM 778 C CA . LEU A 1 97 ? -16.693 1.368 17.358 1.00 82.25 97 LEU A CA 1
ATOM 779 C C . LEU A 1 97 ? -17.997 0.563 17.328 1.00 82.25 97 LEU A C 1
ATOM 781 O O . LEU A 1 97 ? -19.065 1.152 17.480 1.00 82.25 97 LEU A O 1
ATOM 785 N N . ALA A 1 98 ? -17.919 -0.759 17.173 1.00 85.25 98 ALA A N 1
ATOM 786 C CA . ALA A 1 98 ? -19.080 -1.646 17.160 1.00 85.25 98 ALA A CA 1
ATOM 787 C C . ALA A 1 98 ? -19.655 -1.910 18.564 1.00 85.25 98 ALA A C 1
ATOM 789 O O . ALA A 1 98 ? -20.834 -2.236 18.698 1.00 85.25 98 ALA A O 1
ATOM 790 N N . ASN A 1 99 ? -18.848 -1.776 19.623 1.00 83.06 99 ASN A N 1
ATOM 791 C CA . ASN A 1 99 ? -19.256 -2.098 20.988 1.00 83.06 99 ASN A CA 1
ATOM 792 C C . ASN A 1 99 ? -19.332 -0.854 21.887 1.00 83.06 99 ASN A C 1
ATOM 794 O O . ASN A 1 99 ? -18.336 -0.400 22.454 1.00 83.06 99 ASN A O 1
ATOM 798 N N . GLU A 1 100 ? -20.552 -0.362 22.113 1.00 73.38 100 GLU A N 1
ATOM 799 C CA . GLU A 1 100 ? -20.835 0.814 22.948 1.00 73.38 100 GLU A CA 1
ATOM 800 C C . GLU A 1 100 ? -20.266 0.701 24.380 1.00 73.38 100 GLU A C 1
ATOM 802 O O . GLU A 1 100 ? -19.747 1.673 24.936 1.00 73.38 100 GLU A O 1
ATOM 807 N N . LYS A 1 101 ? -20.249 -0.504 24.973 1.00 75.50 101 LYS A N 1
ATOM 808 C CA . LYS A 1 101 ? -19.664 -0.731 26.309 1.00 75.50 101 LYS A CA 1
ATOM 809 C C . LYS A 1 101 ? -18.136 -0.622 26.296 1.00 75.50 101 LYS A C 1
ATOM 811 O O . LYS A 1 101 ? -17.555 -0.074 27.238 1.00 75.50 101 LYS A O 1
ATOM 816 N N . LYS A 1 102 ? -17.469 -1.121 25.247 1.00 72.94 102 LYS A N 1
ATOM 817 C CA . LYS A 1 102 ? -16.012 -0.954 25.075 1.00 72.94 102 LYS A CA 1
ATOM 818 C C . LYS A 1 102 ? -15.664 0.507 24.819 1.00 72.94 102 LYS A C 1
ATOM 820 O O . LYS A 1 102 ? -14.739 1.014 25.452 1.00 72.94 102 LYS A O 1
ATOM 825 N N . LEU A 1 103 ? -16.446 1.202 23.997 1.00 72.31 103 LEU A N 1
ATOM 826 C CA . LEU A 1 103 ? -16.292 2.632 23.747 1.00 72.31 103 LEU A CA 1
ATOM 827 C C . LEU A 1 103 ? -16.341 3.449 25.050 1.00 72.31 103 LEU A C 1
ATOM 829 O O . LEU A 1 103 ? -15.430 4.235 25.317 1.00 72.31 103 LEU A O 1
ATOM 833 N N . LEU A 1 104 ? -17.341 3.216 25.908 1.00 73.69 104 LEU A N 1
ATOM 834 C CA . LEU A 1 104 ? -17.462 3.882 27.214 1.00 73.69 104 LEU A CA 1
ATOM 835 C C . LEU A 1 104 ? -16.280 3.577 28.152 1.00 73.69 104 LEU A C 1
ATOM 837 O O . LEU A 1 104 ? -15.776 4.471 28.843 1.00 73.69 104 LEU A O 1
ATOM 841 N N . LYS A 1 105 ? -15.787 2.332 28.151 1.00 79.00 105 LYS A N 1
ATOM 842 C CA . LYS A 1 105 ? -14.605 1.929 28.931 1.00 79.00 105 LYS A CA 1
ATOM 843 C C . LYS A 1 105 ? -13.337 2.636 28.446 1.00 79.00 105 LYS A C 1
ATOM 845 O O . LYS A 1 105 ? -12.571 3.141 29.268 1.00 79.00 105 LYS A O 1
ATOM 850 N N . VAL A 1 106 ? -13.133 2.717 27.131 1.00 75.94 106 VAL A N 1
ATOM 851 C CA . VAL A 1 106 ? -12.004 3.439 26.525 1.00 75.94 106 VAL A CA 1
ATOM 852 C C . VAL A 1 106 ? -12.080 4.926 26.866 1.00 75.94 106 VAL A C 1
ATOM 854 O O . VAL A 1 106 ? -11.089 5.472 27.341 1.00 75.94 106 VAL A O 1
ATOM 857 N N . ILE A 1 107 ? -13.253 5.559 26.746 1.00 73.62 107 ILE A N 1
ATOM 858 C CA . ILE A 1 107 ? -13.465 6.967 27.128 1.00 73.62 107 ILE A CA 1
ATOM 859 C C . ILE A 1 107 ? -13.063 7.207 28.586 1.00 73.62 107 ILE A C 1
ATOM 861 O O . ILE A 1 107 ? -12.298 8.127 28.878 1.00 73.62 107 ILE A O 1
ATOM 865 N N . THR A 1 108 ? -13.536 6.357 29.499 1.00 76.00 108 THR A N 1
ATOM 866 C CA . THR A 1 108 ? -13.260 6.500 30.935 1.00 76.00 108 THR A CA 1
ATOM 867 C C . THR A 1 108 ? -11.768 6.330 31.237 1.00 76.00 108 THR A C 1
ATOM 869 O O . THR A 1 108 ? -11.202 7.084 32.029 1.00 76.00 108 THR A O 1
ATOM 872 N N . ASN A 1 109 ? -11.103 5.378 30.578 1.00 80.19 109 ASN A N 1
ATOM 873 C CA . ASN A 1 109 ? -9.662 5.171 30.711 1.00 80.19 109 ASN A CA 1
ATOM 874 C C . ASN A 1 109 ? -8.855 6.343 30.134 1.00 80.19 109 ASN A C 1
ATOM 876 O O . ASN A 1 109 ? -7.889 6.774 30.762 1.00 80.19 109 ASN A O 1
ATOM 880 N N . SER A 1 110 ? -9.260 6.898 28.988 1.00 70.00 110 SER A N 1
ATOM 881 C CA . SER A 1 110 ? -8.619 8.076 28.395 1.00 70.00 110 SER A CA 1
ATOM 882 C C . SER A 1 110 ? -8.731 9.306 29.299 1.00 70.00 110 SER A C 1
ATOM 884 O O . SER A 1 110 ? -7.739 10.005 29.484 1.00 70.00 110 SER A O 1
ATOM 886 N N . LEU A 1 111 ? -9.895 9.538 29.917 1.00 77.12 111 LEU A N 1
ATOM 887 C CA . LEU A 1 111 ? -10.092 10.635 30.874 1.00 77.12 111 LEU A CA 1
ATOM 888 C C . LEU A 1 111 ? -9.237 10.460 32.138 1.00 77.12 111 LEU A C 1
ATOM 890 O O . LEU A 1 111 ? -8.623 11.417 32.608 1.00 77.12 111 LEU A O 1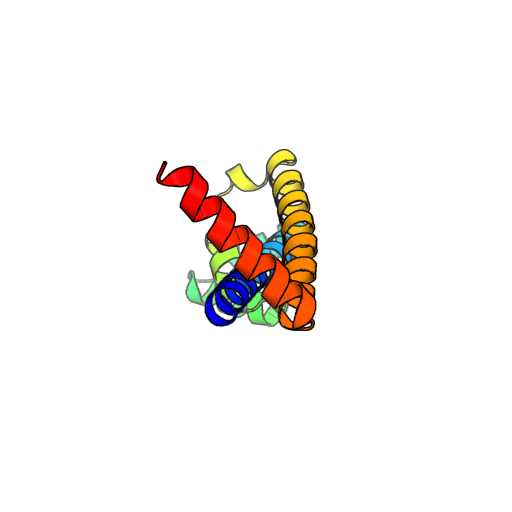
ATOM 894 N N . LYS A 1 112 ? -9.144 9.233 32.670 1.00 78.62 112 LYS A N 1
ATOM 895 C CA . LYS A 1 112 ? -8.262 8.923 33.809 1.00 78.62 112 LYS A CA 1
ATOM 896 C C . LYS A 1 112 ? -6.786 9.139 33.478 1.00 78.62 112 LYS A C 1
ATOM 898 O O . LYS A 1 112 ? -6.054 9.638 34.327 1.00 78.62 112 LYS A O 1
ATOM 903 N N . LYS A 1 113 ? -6.358 8.771 32.267 1.00 77.19 113 LYS A N 1
ATOM 904 C CA . LYS A 1 113 ? -4.976 8.961 31.811 1.00 77.19 113 LYS A CA 1
ATOM 905 C C . LYS A 1 113 ? -4.635 10.449 31.704 1.00 77.19 113 LYS A C 1
ATOM 907 O O . LYS A 1 113 ? -3.664 10.878 32.306 1.00 77.19 113 LYS A O 1
ATOM 912 N N . LEU A 1 114 ? -5.518 11.247 31.098 1.00 76.25 114 LEU A N 1
ATOM 913 C CA . LEU A 1 114 ? -5.337 12.698 30.994 1.00 76.25 114 LEU A CA 1
ATOM 914 C C . LEU A 1 114 ? -5.253 13.382 32.369 1.00 76.25 114 LEU A C 1
ATOM 916 O O . LEU A 1 114 ? -4.433 14.267 32.568 1.00 76.25 114 LEU A O 1
ATOM 920 N N . LYS A 1 115 ? -6.064 12.942 33.341 1.00 70.12 115 LYS A N 1
ATOM 921 C CA . LYS A 1 115 ? -5.986 13.442 34.722 1.00 70.12 115 LYS A CA 1
ATOM 922 C C . LYS A 1 115 ? -4.633 13.135 35.379 1.00 70.12 115 LYS A C 1
ATOM 924 O O . LYS A 1 115 ? -4.175 13.919 36.197 1.00 70.12 115 LYS A O 1
ATOM 929 N N . LYS A 1 116 ? -4.018 11.998 35.045 1.00 70.56 116 LYS A N 1
ATOM 930 C CA . LYS A 1 116 ? -2.708 11.592 35.565 1.00 70.56 116 LYS A CA 1
ATOM 931 C C . LYS A 1 116 ? -1.554 12.329 34.884 1.00 70.56 116 LYS A C 1
ATOM 933 O O . LYS A 1 116 ? -0.556 12.568 35.537 1.00 70.56 116 LYS A O 1
ATOM 938 N N . ASP A 1 117 ? -1.707 12.694 33.615 1.00 67.12 117 ASP A N 1
ATOM 939 C CA . ASP A 1 117 ? -0.673 13.406 32.852 1.00 67.12 117 ASP A CA 1
ATOM 940 C C . ASP A 1 117 ? -0.627 14.920 33.172 1.00 67.12 117 ASP A C 1
ATOM 942 O O . ASP A 1 117 ? 0.317 15.602 32.787 1.00 67.12 117 ASP A O 1
ATOM 946 N N . ILE A 1 118 ? -1.648 15.452 33.861 1.00 65.94 118 ILE A N 1
ATOM 947 C CA . ILE A 1 118 ? -1.769 16.870 34.261 1.00 65.94 118 ILE A CA 1
ATOM 948 C C . ILE A 1 118 ? -1.405 17.095 35.750 1.00 65.94 118 ILE A C 1
ATOM 950 O O . ILE A 1 118 ? -1.234 18.240 36.166 1.00 65.94 118 ILE A O 1
ATOM 954 N N . CYS A 1 119 ? -1.274 16.031 36.551 1.00 47.47 119 CYS A N 1
ATOM 955 C CA . CYS A 1 119 ? -0.841 16.083 37.955 1.00 47.47 119 CYS A CA 1
ATOM 956 C C . CYS A 1 119 ? 0.636 15.711 38.087 1.00 47.47 119 CYS A C 1
ATOM 958 O O . CYS A 1 119 ? 1.317 16.376 38.896 1.00 47.47 119 CYS A O 1
#